Protein AF-Q6J588-F1 (afdb_monomer_lite)

Foldseek 3Di:
DDPVVVVVVVVVVVVVQVVVCVVVVHDPDDPDPPDD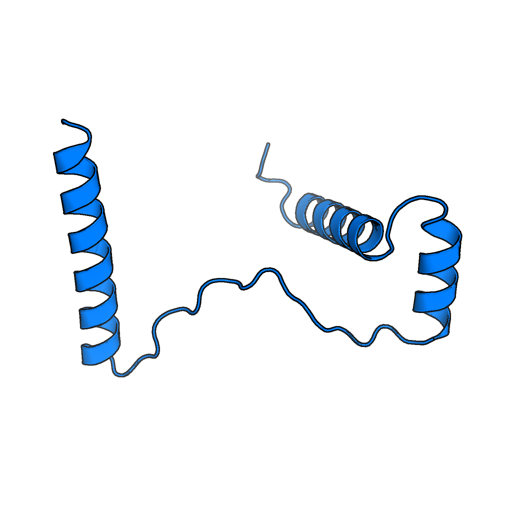DDDPDDVVVVVLVVVCVPHDSVVSVVVVVVVVCCVVCVPPD

Secondary structure (DSSP, 8-state):
--HHHHHHHHHHHHHHHHHHHHHTT-PPPPPP-S-------HHHHHHHHHHHTTS-HHHHHHHHHHHHHHHH-TT--

Radius of gyration: 20.15 Å; chains: 1; bounding box: 39×27×56 Å

Sequence (77 aa):
ESLSELEKEFRQSVDLYLQDCLELGKEPNKPFKGVFNVRIGEELHREATIIAGDRSLNAFVTEAIQEKIFREKPSLR

Organism: Haemophilus influenzae (NCBI:txid727)

Structure (mmCIF, N/CA/C/O backbone):
data_AF-Q6J588-F1
#
_entry.id   AF-Q6J588-F1
#
loop_
_atom_site.group_PDB
_atom_site.id
_atom_site.type_symbol
_atom_site.label_atom_id
_atom_site.label_alt_id
_atom_site.label_comp_id
_atom_site.label_asym_id
_atom_site.label_entity_id
_atom_site.label_seq_id
_atom_site.pdbx_PDB_ins_code
_atom_site.Cartn_x
_atom_site.Cartn_y
_atom_site.Cartn_z
_atom_site.occupancy
_atom_site.B_iso_or_equiv
_atom_site.auth_seq_id
_atom_site.auth_comp_id
_atom_site.auth_asym_id
_atom_site.auth_atom_id
_atom_site.pdbx_PDB_model_num
ATOM 1 N N . GLU A 1 1 ? -3.972 1.115 35.361 1.00 60.66 1 GLU A N 1
ATOM 2 C CA . GLU A 1 1 ? -4.552 0.611 34.108 1.00 60.66 1 GLU A CA 1
ATOM 3 C C . GLU A 1 1 ? -4.117 -0.820 33.881 1.00 60.66 1 GLU A C 1
ATOM 5 O O . GLU A 1 1 ? -2.929 -1.120 33.811 1.00 60.66 1 GLU A O 1
ATOM 10 N N . SER A 1 2 ? -5.094 -1.711 33.855 1.00 85.44 2 SER A N 1
ATOM 11 C CA . SER A 1 2 ? -4.942 -3.090 33.407 1.00 85.44 2 SER A CA 1
ATOM 12 C C . SER A 1 2 ? -5.226 -3.182 31.907 1.00 85.44 2 SER A C 1
ATOM 14 O O . SER A 1 2 ? -5.959 -2.365 31.352 1.00 85.44 2 SER A O 1
ATOM 16 N N . LEU A 1 3 ? -4.702 -4.216 31.248 1.00 85.94 3 LEU A N 1
ATOM 17 C CA . LEU A 1 3 ? -4.988 -4.490 29.834 1.00 85.94 3 LEU A CA 1
ATOM 18 C C . LEU A 1 3 ? -6.505 -4.541 29.547 1.00 85.94 3 LEU A C 1
ATOM 20 O O . LEU A 1 3 ? -6.958 -4.094 28.498 1.00 85.94 3 LEU A O 1
ATOM 24 N N . SER A 1 4 ? -7.292 -5.035 30.508 1.00 87.69 4 SER A N 1
ATOM 25 C CA . SER A 1 4 ? -8.751 -5.111 30.407 1.00 87.69 4 SER A CA 1
ATOM 26 C C . SER A 1 4 ? -9.452 -3.756 30.476 1.00 87.69 4 SER A C 1
ATOM 28 O O . SER A 1 4 ? -10.494 -3.583 29.848 1.00 87.69 4 SER A O 1
ATOM 30 N N . GLU A 1 5 ? -8.915 -2.798 31.236 1.00 88.75 5 GLU A N 1
ATOM 31 C CA . GLU A 1 5 ? -9.475 -1.441 31.296 1.00 88.75 5 GLU A CA 1
ATOM 32 C C . GLU A 1 5 ? -9.252 -0.719 29.967 1.00 88.75 5 GLU A C 1
ATOM 34 O O . GLU A 1 5 ? -10.199 -0.170 29.410 1.00 88.75 5 GLU A O 1
ATOM 39 N N . LEU A 1 6 ? -8.050 -0.842 29.397 1.00 90.69 6 LEU A N 1
ATOM 40 C CA . LEU A 1 6 ? -7.715 -0.257 28.100 1.00 90.69 6 LEU A CA 1
ATOM 41 C C . LEU A 1 6 ? -8.593 -0.809 26.964 1.00 90.69 6 LEU A C 1
ATOM 43 O O . LEU A 1 6 ? -9.074 -0.058 26.118 1.00 90.69 6 LEU A O 1
ATOM 47 N N . GLU A 1 7 ? -8.841 -2.121 26.945 1.00 92.06 7 GLU A N 1
ATOM 48 C CA . GLU A 1 7 ? -9.721 -2.733 25.943 1.00 92.06 7 GLU A CA 1
ATOM 49 C C . GLU A 1 7 ? -11.170 -2.243 26.080 1.00 92.06 7 GLU A C 1
ATOM 51 O O . GLU A 1 7 ? -11.849 -1.992 25.080 1.00 92.06 7 GLU A O 1
ATOM 56 N N . LYS A 1 8 ? -11.648 -2.081 27.318 1.00 93.69 8 LYS A N 1
ATOM 57 C CA . LYS A 1 8 ? -12.992 -1.570 27.594 1.00 93.69 8 LYS A CA 1
ATOM 58 C C . LYS A 1 8 ? -13.146 -0.127 27.114 1.00 93.69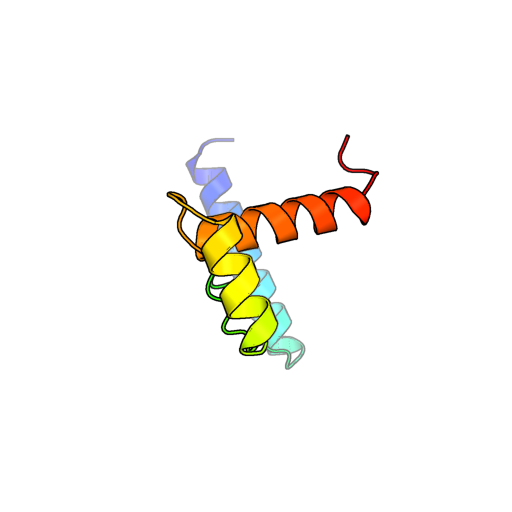 8 LYS A C 1
ATOM 60 O O . LYS A 1 8 ? -14.131 0.175 26.444 1.00 93.69 8 LYS A O 1
ATOM 65 N N . GLU A 1 9 ? -12.183 0.734 27.422 1.00 93.12 9 GLU A N 1
ATOM 66 C CA . GLU A 1 9 ? -12.180 2.134 26.982 1.00 93.12 9 GLU A CA 1
ATOM 67 C C . GLU A 1 9 ? -12.099 2.250 25.458 1.00 93.12 9 GLU A C 1
ATOM 69 O O . GLU A 1 9 ? -12.826 3.040 24.853 1.00 93.12 9 GLU A O 1
ATOM 74 N N . PHE A 1 10 ? -11.286 1.408 24.813 1.00 91.06 10 PHE A N 1
ATOM 75 C CA . PHE A 1 10 ? -11.211 1.354 23.356 1.00 91.06 10 PHE A CA 1
ATOM 76 C C . PHE A 1 10 ? -12.565 1.005 22.727 1.00 91.06 10 PHE A C 1
ATOM 78 O O . PHE A 1 10 ? -13.023 1.705 21.824 1.00 91.06 10 PHE A O 1
ATOM 85 N N . ARG A 1 11 ? -13.238 -0.042 23.224 1.00 92.62 11 ARG A N 1
ATOM 86 C CA . ARG A 1 11 ? -14.571 -0.435 22.736 1.00 92.62 11 ARG A CA 1
ATOM 87 C C . ARG A 1 11 ? -15.594 0.686 22.922 1.00 92.62 11 ARG A C 1
ATOM 89 O O . ARG A 1 11 ? -16.303 1.005 21.977 1.00 92.62 11 ARG A O 1
ATOM 96 N N . GLN A 1 12 ? -15.604 1.335 24.088 1.00 94.50 12 GLN A N 1
ATOM 97 C CA . GLN A 1 12 ? -16.495 2.469 24.355 1.00 94.50 12 GLN A CA 1
ATOM 98 C C . GLN A 1 12 ? -16.266 3.635 23.386 1.00 94.50 12 GLN A C 1
ATOM 100 O O . GLN A 1 12 ? -17.227 4.218 22.896 1.00 94.50 12 GLN A O 1
ATOM 105 N N . SER A 1 13 ? -15.010 3.955 23.071 1.00 92.44 13 SER A N 1
ATOM 106 C CA . SER A 1 13 ? -14.674 5.001 22.098 1.00 92.44 13 SER A CA 1
ATOM 107 C C . SER A 1 13 ? -15.189 4.675 20.690 1.00 92.44 13 SER A C 1
ATOM 109 O O . SER A 1 13 ? -15.737 5.540 20.006 1.00 92.44 13 SER A O 1
ATOM 111 N N . VAL A 1 14 ? -15.081 3.409 20.269 1.00 91.69 14 VAL A N 1
ATOM 112 C CA . VAL A 1 14 ? -15.627 2.943 18.984 1.00 91.69 14 VAL A CA 1
ATOM 113 C C . VAL A 1 14 ? -17.155 3.018 18.969 1.00 91.69 14 VAL A C 1
ATOM 115 O O . VAL A 1 14 ? -17.721 3.502 17.990 1.00 91.69 14 VAL A O 1
ATOM 118 N N . ASP A 1 15 ? -17.820 2.583 20.040 1.00 92.88 15 ASP A N 1
ATOM 119 C CA . ASP A 1 15 ? -19.283 2.619 20.146 1.00 92.88 15 ASP A CA 1
ATOM 120 C C . ASP A 1 15 ? -19.816 4.059 20.072 1.00 92.88 15 ASP A C 1
ATOM 122 O O . ASP A 1 15 ? -20.755 4.332 19.322 1.00 92.88 15 ASP A O 1
ATOM 126 N N . LEU A 1 16 ? -19.167 4.996 20.775 1.00 93.50 16 LEU A N 1
ATOM 127 C CA . LEU A 1 16 ? -19.491 6.426 20.719 1.00 93.50 16 LEU A CA 1
ATOM 128 C C . LEU A 1 16 ? -19.307 6.993 19.308 1.00 93.50 16 LEU A C 1
ATOM 130 O O . LEU A 1 16 ? -20.204 7.649 18.790 1.00 93.50 16 LEU A O 1
ATOM 134 N N . TYR A 1 17 ? -18.195 6.675 18.639 1.00 90.25 17 TYR A N 1
ATOM 135 C CA . TYR A 1 17 ? -17.961 7.105 17.258 1.00 90.25 17 TYR A CA 1
ATOM 136 C C . TYR A 1 17 ? -19.057 6.622 16.295 1.00 90.25 17 TYR A C 1
ATOM 138 O O . TYR A 1 17 ? -19.499 7.367 15.416 1.00 90.25 17 TYR A O 1
ATOM 146 N N . LEU A 1 18 ? -19.502 5.371 16.439 1.00 91.38 18 LEU A N 1
ATOM 147 C CA . LEU A 1 18 ? -20.572 4.818 15.609 1.00 91.38 18 LEU A CA 1
ATOM 148 C C . LEU A 1 18 ? -21.918 5.489 15.905 1.00 91.38 18 LEU A C 1
ATOM 150 O O . LEU A 1 18 ? -22.664 5.770 14.965 1.00 91.38 18 LEU A O 1
ATOM 154 N N . GLN A 1 19 ? -22.209 5.783 17.174 1.00 93.38 19 GLN A N 1
ATOM 155 C CA . GLN A 1 19 ? -23.400 6.531 17.568 1.00 93.38 19 GLN A CA 1
ATOM 156 C C . GLN A 1 19 ? -23.389 7.952 16.987 1.00 93.38 19 GLN A C 1
ATOM 158 O O . GLN A 1 19 ? -24.365 8.346 16.352 1.00 93.38 19 GLN A O 1
ATOM 163 N N . ASP A 1 20 ? -22.272 8.674 17.092 1.00 93.69 20 ASP A N 1
ATOM 164 C CA . ASP A 1 20 ? -22.107 10.007 16.502 1.00 93.69 20 ASP A CA 1
ATOM 165 C C . ASP A 1 20 ? -22.338 9.979 14.984 1.00 93.69 20 ASP A C 1
ATOM 167 O O . ASP A 1 20 ? -22.995 10.854 14.418 1.00 93.69 20 ASP A O 1
ATOM 171 N N . CYS A 1 21 ? -21.823 8.952 14.296 1.00 91.88 21 CYS A N 1
ATOM 172 C CA . CYS A 1 21 ? -22.052 8.776 12.862 1.00 91.88 21 CYS A CA 1
ATOM 173 C C . CYS A 1 21 ? -23.545 8.601 12.540 1.00 91.88 21 CYS A C 1
ATOM 175 O O . CYS A 1 21 ? -24.034 9.213 11.588 1.00 91.88 21 CYS A O 1
ATOM 177 N N . LEU A 1 22 ? -24.274 7.816 13.342 1.00 92.38 22 LEU A N 1
ATOM 178 C CA . LEU A 1 22 ? -25.718 7.619 13.189 1.00 92.38 22 LEU A CA 1
ATOM 179 C C . LEU A 1 22 ? -26.500 8.915 13.438 1.00 92.38 22 LEU A C 1
ATOM 181 O O . LEU A 1 22 ? -27.348 9.272 12.621 1.00 92.38 22 LEU A O 1
ATOM 185 N N . GLU A 1 23 ? -26.195 9.636 14.518 1.00 94.38 23 GLU A N 1
ATOM 186 C CA . GLU A 1 23 ? -26.857 10.898 14.873 1.00 94.38 23 GLU A CA 1
ATOM 187 C C . GLU A 1 2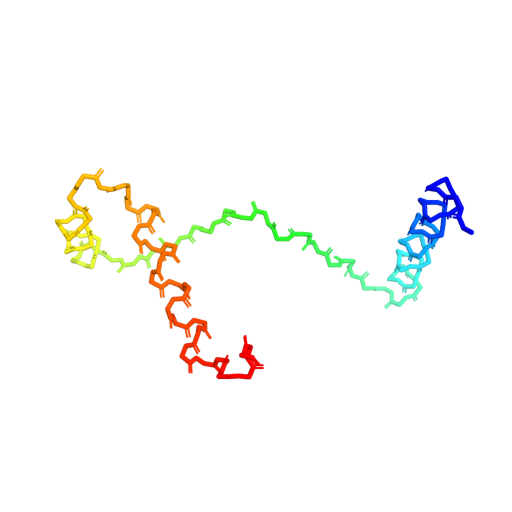3 ? -26.619 11.991 13.821 1.00 94.38 23 GLU A C 1
ATOM 189 O O . GLU A 1 23 ? -27.521 12.765 13.499 1.00 94.38 23 GLU A O 1
ATOM 194 N N . LEU A 1 24 ? -25.424 12.020 13.223 1.00 92.50 24 LEU A N 1
ATOM 195 C CA . LEU A 1 24 ? -25.058 12.970 12.172 1.00 92.50 24 LEU A CA 1
ATOM 196 C C . LEU A 1 24 ? -25.501 12.534 10.765 1.00 92.50 24 LEU A C 1
ATOM 198 O O . LEU A 1 24 ? -25.253 13.270 9.805 1.00 92.50 24 LEU A O 1
ATOM 202 N N . GLY A 1 25 ? -26.104 11.349 10.612 1.00 90.69 25 GLY A N 1
ATOM 203 C CA . GLY A 1 25 ? -26.482 10.789 9.311 1.00 90.69 25 GLY A CA 1
ATOM 204 C C . GLY A 1 25 ? -25.289 10.552 8.375 1.00 90.69 25 GLY A C 1
ATOM 205 O O . GLY A 1 25 ? -25.430 10.655 7.155 1.00 90.69 25 GLY A O 1
ATOM 206 N N . LYS A 1 26 ? -24.100 10.286 8.928 1.00 88.56 26 LYS A N 1
ATOM 207 C CA . LYS A 1 26 ? -22.856 10.047 8.182 1.00 88.56 26 LYS A CA 1
ATOM 208 C C . LYS A 1 26 ? -22.513 8.562 8.183 1.00 88.56 26 LYS A C 1
ATOM 210 O O . LYS A 1 26 ? -22.650 7.884 9.195 1.00 88.56 26 LYS A O 1
ATOM 215 N N . GLU A 1 27 ? -21.999 8.057 7.063 1.00 87.38 27 GLU A N 1
ATOM 216 C CA . GLU A 1 27 ? -21.413 6.715 7.059 1.00 87.38 27 GLU A CA 1
ATOM 217 C C . GLU A 1 27 ? -20.102 6.711 7.866 1.00 87.38 27 GLU A C 1
ATOM 219 O O . GLU A 1 27 ? -19.238 7.559 7.614 1.00 87.38 27 GLU A O 1
ATOM 224 N N . PRO A 1 28 ? -19.913 5.752 8.793 1.00 86.50 28 PRO A N 1
ATOM 225 C CA . PRO A 1 28 ? -18.632 5.545 9.452 1.00 86.50 28 PRO A CA 1
ATOM 226 C C . PRO A 1 28 ? -17.512 5.293 8.442 1.00 86.50 28 PRO A C 1
ATOM 228 O O . PRO A 1 28 ? -17.712 4.694 7.378 1.00 86.50 28 PRO A O 1
ATOM 231 N N . ASN A 1 29 ? -16.299 5.697 8.805 1.00 83.25 29 ASN A N 1
ATOM 232 C CA . ASN A 1 29 ? -15.119 5.465 7.989 1.00 83.25 29 ASN A CA 1
ATOM 233 C C . ASN A 1 29 ? -14.894 3.963 7.819 1.00 83.25 29 ASN A C 1
ATOM 235 O O . ASN A 1 29 ? -14.721 3.218 8.784 1.00 83.25 29 ASN A O 1
ATOM 239 N N . LYS A 1 30 ? -14.865 3.515 6.565 1.00 80.00 30 LYS A N 1
ATOM 240 C CA . LYS A 1 30 ? -14.542 2.125 6.246 1.00 80.00 30 LYS A CA 1
ATOM 241 C C . LYS A 1 30 ? -13.035 1.932 6.427 1.00 8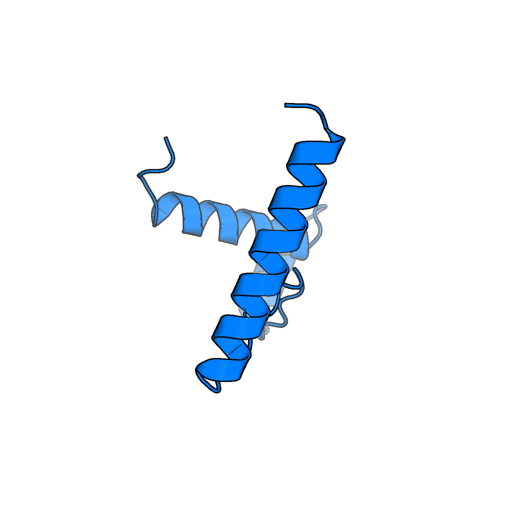0.00 30 LYS A C 1
ATOM 243 O O . LYS A 1 30 ? -12.267 2.738 5.896 1.00 80.00 30 LYS A O 1
ATOM 248 N N . PRO A 1 31 ? -12.595 0.878 7.136 1.00 81.38 31 PRO A N 1
ATOM 249 C CA . PRO A 1 31 ? -11.175 0.596 7.261 1.00 81.38 31 PRO A CA 1
ATOM 250 C C . PRO A 1 31 ? -10.564 0.381 5.873 1.00 81.38 31 PRO A C 1
ATOM 252 O O . PRO A 1 31 ? -11.184 -0.214 4.982 1.00 81.38 31 PRO A O 1
ATOM 255 N N . PHE A 1 32 ? -9.337 0.866 5.681 1.00 82.69 32 PHE A N 1
ATOM 256 C CA . PHE A 1 32 ? -8.605 0.654 4.438 1.00 82.69 32 PHE A CA 1
ATOM 257 C C . PHE A 1 32 ? -8.337 -0.843 4.259 1.00 82.69 32 PHE A C 1
ATOM 259 O O . PHE A 1 32 ? -7.660 -1.468 5.068 1.00 82.69 32 PHE A O 1
ATOM 266 N N . LYS A 1 33 ? -8.867 -1.427 3.181 1.00 84.44 33 LYS A N 1
ATOM 267 C CA . LYS A 1 33 ? -8.827 -2.879 2.933 1.00 84.44 33 LYS A CA 1
ATOM 268 C C . LYS A 1 33 ? -7.456 -3.404 2.488 1.00 84.44 33 LYS A C 1
ATOM 270 O O . LYS A 1 33 ? -7.325 -4.597 2.245 1.00 84.44 33 LYS A O 1
ATOM 275 N N . GLY A 1 34 ? -6.474 -2.526 2.273 1.00 85.00 34 GLY A N 1
ATOM 276 C CA . GLY A 1 34 ? -5.156 -2.869 1.719 1.00 85.00 34 GLY A CA 1
ATOM 277 C C . GLY A 1 34 ? -5.159 -3.298 0.243 1.00 85.00 34 GLY A C 1
ATOM 278 O O . GLY A 1 34 ? -4.101 -3.376 -0.367 1.00 85.00 34 GLY A O 1
ATOM 279 N N . VAL A 1 35 ? -6.332 -3.535 -0.353 1.00 87.06 35 VAL A N 1
ATOM 280 C CA . VAL A 1 35 ? -6.492 -3.871 -1.773 1.00 87.06 35 VAL A CA 1
ATOM 281 C C . VAL A 1 35 ? -6.798 -2.609 -2.570 1.00 87.06 35 VAL A C 1
ATOM 283 O O . VAL A 1 35 ? -7.753 -1.892 -2.265 1.00 87.06 35 VAL A O 1
ATOM 286 N N . PHE A 1 36 ? -6.013 -2.364 -3.618 1.00 85.75 36 PHE A N 1
ATOM 287 C CA . PHE A 1 36 ? -6.156 -1.206 -4.493 1.00 85.75 36 PHE A CA 1
ATOM 288 C C . PHE A 1 36 ? -6.087 -1.645 -5.960 1.00 85.75 36 PHE A C 1
ATOM 290 O O . PHE A 1 36 ? -5.030 -2.026 -6.455 1.00 85.75 36 PHE A O 1
ATOM 297 N N . ASN A 1 37 ? -7.229 -1.615 -6.653 1.00 88.81 37 ASN A N 1
ATOM 298 C CA . ASN A 1 37 ? -7.321 -1.987 -8.066 1.00 88.81 37 ASN A CA 1
ATOM 299 C C . ASN A 1 37 ? -7.102 -0.748 -8.941 1.00 88.81 37 ASN A C 1
ATOM 301 O O . ASN A 1 37 ? -7.940 0.154 -8.949 1.00 88.81 37 ASN A O 1
ATOM 305 N N . VAL A 1 38 ? -5.999 -0.713 -9.691 1.00 90.50 38 VAL A N 1
ATOM 306 C CA . VAL A 1 38 ? -5.613 0.432 -10.532 1.00 90.50 38 VAL A CA 1
ATOM 307 C C . VAL A 1 38 ? -5.370 -0.010 -11.963 1.00 90.50 38 VAL A C 1
ATOM 309 O O . VAL A 1 38 ? -4.733 -1.030 -12.210 1.00 90.50 38 VAL A O 1
ATOM 312 N N . ARG A 1 39 ? -5.825 0.803 -12.920 1.00 94.06 39 ARG A N 1
ATOM 313 C CA . ARG A 1 39 ? -5.452 0.677 -14.329 1.00 94.06 39 ARG A CA 1
ATOM 314 C C . ARG A 1 39 ? -4.300 1.638 -14.623 1.00 94.06 39 ARG A C 1
ATOM 316 O O . ARG A 1 39 ? -4.512 2.844 -14.641 1.00 94.06 39 ARG A O 1
ATOM 323 N N . ILE A 1 40 ? -3.104 1.099 -14.853 1.00 93.00 40 ILE A N 1
ATOM 324 C CA . ILE A 1 40 ? -1.873 1.884 -15.072 1.00 93.00 40 ILE A CA 1
ATOM 325 C C . ILE A 1 40 ? -1.437 1.971 -16.546 1.00 93.00 40 ILE A C 1
ATOM 327 O O . ILE A 1 40 ? -0.504 2.696 -16.863 1.00 93.00 40 ILE A O 1
ATOM 331 N N . GLY A 1 41 ? -2.132 1.272 -17.449 1.00 96.69 41 GLY A N 1
ATOM 332 C CA . GLY A 1 41 ? -1.780 1.198 -18.871 1.00 96.69 41 GLY A CA 1
ATOM 333 C C . GLY A 1 41 ? -0.757 0.101 -19.181 1.00 96.69 41 GLY A C 1
ATOM 334 O O . GLY A 1 41 ? -0.007 -0.335 -18.310 1.00 96.69 41 GLY A O 1
ATOM 335 N N . GLU A 1 42 ? -0.764 -0.376 -20.427 1.00 96.75 42 GLU A N 1
ATOM 336 C CA . GLU A 1 42 ? 0.031 -1.536 -20.860 1.00 96.75 42 GLU A CA 1
ATOM 337 C C . GLU A 1 42 ? 1.537 -1.261 -20.841 1.00 96.75 42 GLU A C 1
ATOM 339 O O . GLU A 1 42 ? 2.303 -2.082 -20.343 1.00 96.75 42 GLU A O 1
ATOM 344 N N . GLU A 1 43 ? 1.956 -0.092 -21.326 1.00 97.50 43 GLU A N 1
ATOM 345 C CA . GLU A 1 43 ? 3.367 0.305 -21.376 1.00 97.50 43 GLU A CA 1
ATOM 346 C C . GLU A 1 43 ? 3.970 0.402 -19.971 1.00 97.50 43 GLU A C 1
ATOM 348 O O . GLU A 1 43 ? 4.975 -0.241 -19.677 1.00 97.50 43 GLU A O 1
ATOM 353 N N . LEU A 1 44 ? 3.302 1.116 -19.059 1.00 96.31 44 LEU A N 1
ATOM 354 C CA . LEU A 1 44 ? 3.774 1.251 -17.682 1.00 96.31 44 LEU A CA 1
ATOM 355 C C . LEU A 1 44 ? 3.766 -0.093 -16.944 1.00 96.31 44 LEU A C 1
ATOM 357 O O . LEU A 1 44 ? 4.692 -0.381 -16.193 1.00 96.31 44 LEU A O 1
ATOM 361 N N . HIS A 1 45 ? 2.757 -0.938 -17.178 1.00 95.75 45 HIS A N 1
ATOM 362 C CA . HIS A 1 45 ? 2.727 -2.291 -16.624 1.00 95.75 45 HIS A CA 1
ATOM 363 C C . HIS A 1 45 ? 3.901 -3.142 -17.128 1.00 95.75 45 HIS A C 1
ATOM 365 O O . HIS A 1 45 ? 4.527 -3.853 -16.337 1.00 95.75 45 HIS A O 1
ATOM 371 N N . ARG A 1 46 ? 4.224 -3.064 -18.426 1.00 97.00 46 ARG A N 1
ATOM 372 C CA . ARG A 1 46 ? 5.360 -3.770 -19.030 1.00 97.00 46 ARG A CA 1
ATOM 373 C C . ARG A 1 46 ? 6.674 -3.335 -18.391 1.00 97.00 46 ARG A C 1
ATOM 375 O O . ARG A 1 46 ? 7.410 -4.189 -17.901 1.00 97.00 46 ARG A O 1
ATOM 382 N N . GLU A 1 47 ? 6.943 -2.034 -18.358 1.00 97.44 47 GLU A N 1
ATOM 383 C CA . GLU A 1 47 ? 8.179 -1.495 -17.781 1.00 97.44 47 GLU A CA 1
ATOM 384 C C . GLU A 1 47 ? 8.292 -1.832 -16.289 1.00 97.44 47 GLU A C 1
ATOM 386 O O . GLU A 1 47 ? 9.327 -2.319 -15.837 1.00 97.44 47 GLU A O 1
ATOM 391 N N . ALA A 1 48 ? 7.201 -1.677 -15.533 1.00 95.88 48 ALA A N 1
ATOM 392 C CA . ALA A 1 48 ? 7.160 -2.030 -14.118 1.00 95.88 48 ALA A CA 1
ATOM 393 C C . ALA A 1 48 ? 7.434 -3.522 -13.880 1.00 95.88 48 ALA A C 1
ATOM 395 O O . ALA A 1 48 ? 8.144 -3.864 -12.942 1.00 95.88 48 ALA A O 1
ATOM 396 N N . THR A 1 49 ? 6.921 -4.409 -14.737 1.00 95.25 49 THR A N 1
ATOM 397 C CA . THR A 1 49 ? 7.159 -5.859 -14.635 1.00 95.25 49 THR A CA 1
ATOM 398 C C . THR A 1 49 ? 8.617 -6.214 -14.933 1.00 95.25 49 THR A C 1
ATOM 400 O O . THR A 1 49 ? 9.206 -7.023 -14.221 1.00 95.25 49 THR A O 1
ATOM 403 N N . ILE A 1 50 ? 9.228 -5.584 -15.942 1.00 96.31 50 ILE A N 1
ATOM 404 C CA . ILE A 1 50 ? 10.645 -5.797 -16.281 1.00 96.31 50 ILE A CA 1
ATOM 405 C C . ILE A 1 50 ? 11.548 -5.325 -15.135 1.00 96.31 50 ILE A C 1
ATOM 407 O O . ILE A 1 50 ? 12.453 -6.046 -14.725 1.00 96.31 50 ILE A O 1
ATOM 411 N N . ILE A 1 51 ? 11.280 -4.135 -14.589 1.00 96.25 51 ILE A N 1
ATOM 412 C CA . ILE A 1 51 ? 12.039 -3.543 -13.475 1.00 96.25 51 ILE A CA 1
ATOM 413 C C . ILE A 1 51 ? 11.779 -4.280 -12.155 1.00 96.25 51 ILE A C 1
ATOM 415 O O . ILE A 1 51 ? 12.610 -4.254 -11.241 1.00 96.25 51 ILE A O 1
ATOM 419 N N . ALA A 1 52 ? 10.618 -4.920 -12.012 1.00 96.12 52 ALA A N 1
ATOM 420 C CA . ALA A 1 52 ? 10.337 -5.755 -10.860 1.00 96.12 52 ALA A CA 1
ATOM 421 C C . ALA A 1 52 ? 11.299 -6.955 -10.809 1.00 96.12 52 ALA A C 1
ATOM 423 O O . ALA A 1 52 ? 11.835 -7.238 -9.744 1.00 96.12 52 ALA A O 1
ATOM 424 N N . GLY A 1 53 ? 11.610 -7.599 -11.935 1.00 94.19 53 GLY A N 1
ATOM 425 C CA . GLY A 1 53 ? 12.503 -8.762 -11.936 1.00 94.19 53 GLY A CA 1
ATOM 426 C C . GLY A 1 53 ? 11.962 -9.866 -11.022 1.00 94.19 53 GLY A C 1
ATOM 427 O O . GLY A 1 53 ? 10.834 -10.317 -11.210 1.00 94.19 53 GLY A O 1
ATOM 428 N N . ASP A 1 54 ? 12.736 -10.265 -10.010 1.00 94.19 54 ASP A N 1
ATOM 429 C CA . ASP A 1 54 ? 12.358 -11.342 -9.081 1.00 94.19 54 ASP A CA 1
ATOM 430 C C . ASP A 1 54 ? 11.348 -10.919 -7.995 1.00 94.19 54 ASP A C 1
ATOM 432 O O . ASP A 1 54 ? 10.736 -11.776 -7.351 1.00 94.19 54 ASP A O 1
ATOM 436 N N . ARG A 1 55 ? 11.138 -9.612 -7.760 1.00 94.56 55 ARG A N 1
ATOM 437 C CA . ARG A 1 55 ? 10.090 -9.151 -6.825 1.00 94.56 55 ARG A CA 1
ATOM 438 C C . ARG A 1 55 ? 8.725 -9.156 -7.506 1.00 94.56 55 ARG A C 1
ATOM 440 O O . ARG A 1 55 ? 8.587 -8.899 -8.697 1.00 94.56 55 ARG A O 1
ATOM 447 N N . SER A 1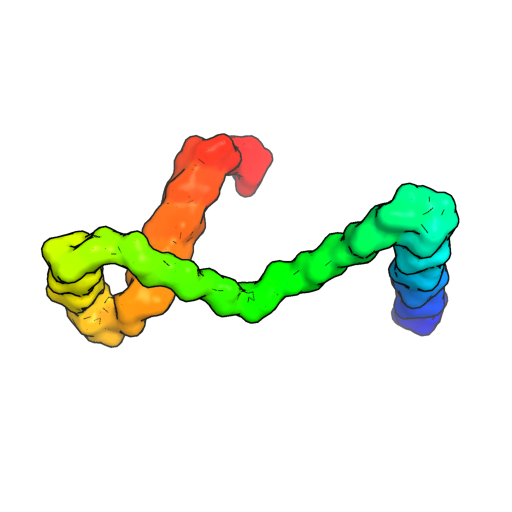 56 ? 7.677 -9.380 -6.714 1.00 95.12 56 SER A N 1
ATOM 448 C CA . SER A 1 56 ? 6.308 -9.231 -7.214 1.00 95.12 56 SER A CA 1
ATOM 449 C C . SER A 1 56 ? 6.035 -7.786 -7.649 1.00 95.12 56 SER A C 1
ATOM 451 O O . SER A 1 56 ? 6.506 -6.837 -7.016 1.00 95.12 56 SER A O 1
ATOM 453 N N . LEU A 1 57 ? 5.204 -7.610 -8.679 1.00 93.81 57 LEU A N 1
ATOM 454 C CA . LEU A 1 57 ? 4.769 -6.283 -9.123 1.00 93.81 57 LEU A CA 1
ATOM 455 C C . LEU A 1 57 ? 4.103 -5.493 -7.981 1.00 93.81 57 LEU A C 1
ATOM 457 O O . LEU A 1 57 ? 4.310 -4.291 -7.850 1.00 93.81 57 LEU A O 1
ATOM 461 N N . ASN A 1 58 ? 3.371 -6.179 -7.100 1.00 93.31 58 ASN A N 1
ATOM 462 C CA . ASN A 1 58 ? 2.756 -5.559 -5.927 1.00 93.31 58 ASN A CA 1
ATOM 463 C C . ASN A 1 58 ? 3.797 -5.013 -4.940 1.00 93.31 58 ASN A C 1
ATOM 465 O O . ASN A 1 58 ? 3.594 -3.932 -4.389 1.00 93.31 58 ASN A O 1
ATOM 469 N N . ALA A 1 59 ? 4.911 -5.722 -4.729 1.00 94.38 59 ALA A N 1
ATOM 470 C CA . ALA A 1 59 ? 6.000 -5.244 -3.877 1.00 94.38 59 ALA A CA 1
ATOM 471 C C . ALA A 1 59 ? 6.645 -3.985 -4.473 1.00 94.38 59 ALA A C 1
ATOM 473 O O . ALA A 1 59 ? 6.754 -2.975 -3.784 1.00 94.38 59 ALA A O 1
ATOM 474 N N . PHE A 1 60 ? 6.940 -4.001 -5.778 1.00 95.56 60 PHE A N 1
ATOM 475 C CA . PHE A 1 60 ? 7.465 -2.831 -6.488 1.00 95.56 60 PHE A CA 1
ATOM 476 C C . PHE A 1 60 ? 6.546 -1.606 -6.376 1.00 95.56 60 PHE A C 1
ATOM 478 O O . PHE A 1 60 ? 6.993 -0.506 -6.056 1.00 95.56 60 PHE A O 1
ATOM 485 N N . VAL A 1 61 ? 5.244 -1.791 -6.605 1.00 94.69 61 VAL A N 1
ATOM 486 C CA . VAL 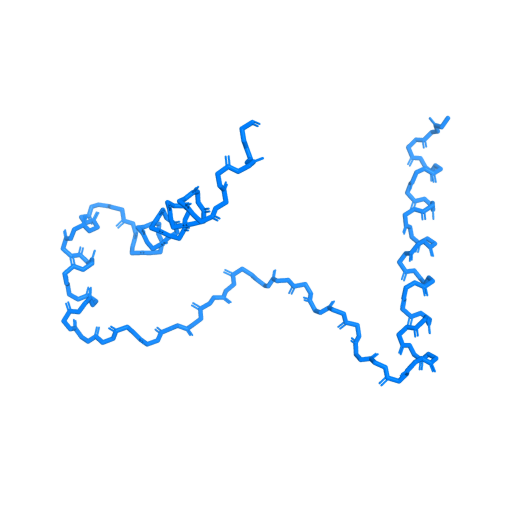A 1 61 ? 4.259 -0.705 -6.502 1.00 94.69 61 VAL A CA 1
ATOM 487 C C . VAL A 1 61 ? 4.146 -0.196 -5.063 1.00 94.69 61 VAL A C 1
ATOM 489 O O . VAL A 1 61 ? 4.029 1.009 -4.848 1.00 94.69 61 VAL A O 1
ATOM 492 N N . THR A 1 62 ? 4.217 -1.085 -4.070 1.00 94.56 62 THR A N 1
ATOM 493 C CA . THR A 1 62 ? 4.177 -0.706 -2.649 1.00 94.56 62 THR A CA 1
ATOM 494 C C . THR A 1 62 ? 5.378 0.161 -2.270 1.00 94.56 62 THR A C 1
ATOM 496 O O . THR A 1 62 ? 5.192 1.204 -1.645 1.00 94.56 62 THR A O 1
ATOM 499 N N . GLU A 1 63 ? 6.585 -0.217 -2.696 1.00 94.88 63 GLU A N 1
ATOM 500 C CA . GLU A 1 63 ? 7.808 0.575 -2.506 1.00 94.88 63 GLU A CA 1
ATOM 501 C C . GLU A 1 63 ? 7.682 1.960 -3.159 1.00 94.88 63 GLU A C 1
ATOM 503 O O . GLU A 1 63 ? 7.910 2.981 -2.510 1.00 94.88 63 GLU A O 1
ATOM 508 N N . ALA A 1 64 ? 7.212 2.027 -4.409 1.00 94.69 64 ALA A N 1
ATOM 509 C CA . ALA A 1 64 ? 7.003 3.296 -5.106 1.00 94.69 64 ALA A CA 1
ATOM 510 C C . ALA A 1 64 ? 6.005 4.218 -4.373 1.00 94.69 64 ALA A C 1
ATOM 512 O O . ALA A 1 64 ? 6.215 5.433 -4.282 1.00 94.69 64 ALA A O 1
ATOM 513 N N . ILE A 1 65 ? 4.931 3.652 -3.808 1.00 94.50 65 ILE A N 1
ATOM 514 C CA . ILE A 1 65 ? 3.966 4.395 -2.986 1.00 94.50 65 ILE A CA 1
ATOM 515 C C . ILE A 1 65 ? 4.633 4.906 -1.701 1.00 94.50 65 ILE A C 1
ATOM 517 O O . ILE A 1 65 ? 4.448 6.074 -1.352 1.00 94.50 65 ILE A O 1
ATOM 521 N N . GLN A 1 66 ? 5.434 4.082 -1.018 1.00 94.88 66 GLN A N 1
ATOM 522 C CA . GLN A 1 66 ? 6.175 4.490 0.182 1.00 94.88 66 GLN A CA 1
ATOM 523 C C . GLN A 1 66 ? 7.135 5.647 -0.111 1.00 94.88 66 GLN A C 1
ATOM 525 O O . GLN A 1 66 ? 7.117 6.655 0.597 1.00 94.88 66 GLN A O 1
ATOM 530 N N . GLU A 1 67 ? 7.917 5.557 -1.187 1.00 95.44 67 GLU A N 1
ATOM 531 C CA . GLU A 1 67 ? 8.818 6.630 -1.609 1.00 95.44 67 GLU A CA 1
ATOM 532 C C . GLU A 1 67 ? 8.071 7.927 -1.933 1.00 95.44 67 GLU A C 1
ATOM 534 O O . GLU A 1 67 ? 8.569 9.025 -1.662 1.00 95.44 67 GLU A O 1
ATOM 539 N N . LYS A 1 68 ? 6.891 7.832 -2.556 1.00 95.00 68 LYS A N 1
ATOM 540 C CA . LYS A 1 68 ? 6.070 9.006 -2.863 1.00 95.00 68 LYS A CA 1
ATOM 541 C C . LYS A 1 68 ? 5.527 9.634 -1.582 1.00 95.00 68 LYS A C 1
ATOM 543 O O . LYS A 1 68 ? 5.640 10.844 -1.424 1.00 95.00 68 LYS A O 1
ATOM 548 N N . ILE A 1 69 ? 5.015 8.835 -0.646 1.00 94.94 69 ILE A N 1
ATOM 549 C CA . ILE A 1 69 ? 4.554 9.327 0.661 1.00 94.94 69 ILE A CA 1
ATOM 550 C C . ILE A 1 69 ? 5.697 10.011 1.413 1.00 94.94 69 ILE A C 1
ATOM 552 O O . ILE A 1 69 ? 5.502 11.105 1.935 1.00 94.94 69 ILE A O 1
ATOM 556 N N . PHE A 1 70 ? 6.886 9.405 1.435 1.00 93.31 70 PHE A N 1
ATOM 557 C CA . PHE A 1 70 ? 8.057 9.973 2.103 1.00 93.31 70 PHE A CA 1
ATOM 558 C C . PHE A 1 70 ? 8.456 11.335 1.518 1.00 93.31 70 PHE A C 1
ATOM 560 O O . PHE A 1 70 ? 8.761 12.264 2.261 1.00 93.31 70 PHE A O 1
ATOM 567 N N . ARG A 1 71 ? 8.399 11.478 0.188 1.00 93.12 71 ARG A N 1
ATOM 568 C CA . ARG A 1 71 ? 8.671 12.749 -0.500 1.00 93.12 71 ARG A CA 1
ATOM 569 C C . ARG A 1 71 ? 7.643 13.836 -0.175 1.00 93.12 71 ARG A C 1
ATOM 571 O O . ARG A 1 71 ? 8.025 14.989 -0.014 1.00 93.12 71 ARG A O 1
ATOM 578 N N . GLU A 1 72 ? 6.365 13.478 -0.074 1.00 91.69 72 GLU A N 1
ATOM 579 C CA . GLU A 1 72 ? 5.269 14.432 0.165 1.00 91.69 72 GLU A CA 1
ATOM 580 C C . GLU A 1 72 ? 5.045 14.749 1.656 1.00 91.69 72 GLU A C 1
ATOM 582 O O . GLU A 1 72 ? 4.448 15.770 1.992 1.00 91.69 72 GLU A O 1
ATOM 587 N N . LYS A 1 73 ? 5.522 13.896 2.574 1.00 84.94 73 LYS A N 1
ATOM 588 C CA . LYS A 1 73 ? 5.442 14.102 4.030 1.00 84.94 73 LYS A CA 1
ATOM 589 C C . LYS A 1 73 ? 6.835 14.131 4.674 1.00 84.94 73 LYS A C 1
ATOM 591 O O . LYS A 1 73 ? 7.178 13.209 5.417 1.00 84.94 73 LYS A O 1
ATOM 596 N N . PRO A 1 74 ? 7.621 15.207 4.475 1.00 65.19 74 PRO A N 1
ATOM 597 C CA . PRO A 1 74 ? 8.953 15.332 5.073 1.00 65.19 74 PRO A CA 1
ATOM 598 C C . PRO A 1 74 ? 8.957 15.358 6.616 1.00 65.19 74 PRO A C 1
ATOM 600 O O . PRO A 1 74 ? 10.009 15.189 7.224 1.00 65.19 74 PRO A O 1
ATOM 603 N N . SER A 1 75 ? 7.799 15.545 7.258 1.00 61.06 75 SER A N 1
ATOM 604 C CA . SER A 1 75 ? 7.630 15.721 8.710 1.00 61.06 75 SER A CA 1
ATOM 605 C C . SER A 1 75 ? 7.578 14.429 9.544 1.00 61.06 75 SER A C 1
ATOM 607 O O . SER A 1 75 ? 7.288 14.508 10.731 1.00 61.06 75 SER A O 1
ATOM 609 N N . LEU A 1 76 ? 7.804 13.247 8.958 1.00 55.75 76 LEU A N 1
ATOM 610 C CA . LEU A 1 76 ? 7.812 11.952 9.671 1.00 55.75 76 LEU A CA 1
ATOM 611 C C . LEU A 1 76 ? 9.227 11.491 10.086 1.00 55.75 76 LEU A C 1
ATOM 613 O O . LEU A 1 76 ? 9.459 10.295 10.251 1.00 55.75 76 LEU A O 1
ATOM 617 N N . ARG A 1 77 ? 10.171 12.429 10.223 1.00 49.81 77 ARG A N 1
ATOM 618 C CA . ARG A 1 77 ? 11.470 12.188 10.870 1.00 49.81 77 ARG A CA 1
ATOM 619 C C . ARG A 1 77 ? 11.406 12.505 12.353 1.00 49.81 77 ARG A C 1
ATOM 621 O O . ARG A 1 77 ? 10.791 13.541 12.684 1.00 49.81 77 ARG A O 1
#

InterPro domains:
  IPR008651 Uncharacterised protein family HicB [PF05534] (17-65)

pLDDT: mean 89.82, std 9.27, range [49.81, 97.5]